Protein AF-A0A5D9C4T0-F1 (afdb_monomer)

Secondary structure (DSSP, 8-state):
-----S----PBPHHHHHHHHHHTTHHHHHHHHTT--HHHHHHHHHH-B-HHHHHHHHHHHHHTT-HHHHHHHHHHHHHTT--

Radius of gyration: 12.32 Å; Cα contacts (8 Å, |Δi|>4): 90; chains: 1; bounding box: 28×28×33 Å

Solvent-accessible surface area (backbone atoms only — not comparable to full-atom values): 4539 Å²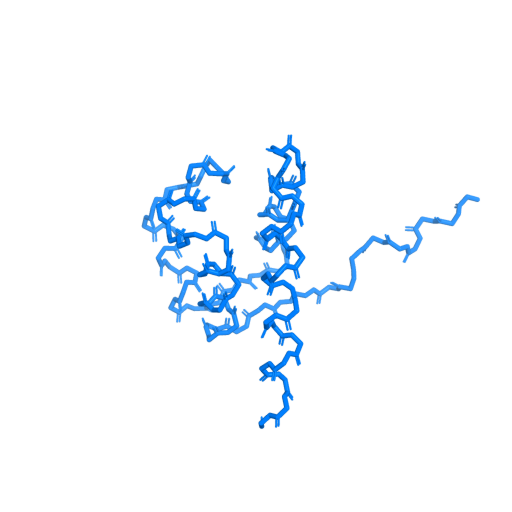 total; per-residue (Å²): 134,86,77,82,87,69,68,82,85,50,63,35,50,25,64,51,29,38,54,37,39,48,39,53,64,24,53,68,46,44,15,66,53,51,76,40,58,51,69,56,44,53,45,25,41,70,71,17,30,51,37,73,56,43,50,48,43,51,54,34,32,53,78,69,70,35,52,68,39,49,51,50,13,53,49,55,49,61,67,63,69,78,118

Foldseek 3Di:
DDPPPDDPQDWFALCLLQLLQVLCVHLVSLCVLLVHDSVVSVVCNVGTGGSVRVVSSLVSCVVVVVPVSNVSSVVSSVVVVPD

Mean predicted aligned error: 5.83 Å

pLDDT: mean 86.95, std 18.48, range [35.38, 98.38]

Structure (mmCIF, N/CA/C/O backbone):
data_AF-A0A5D9C4T0-F1
#
_entry.id   AF-A0A5D9C4T0-F1
#
loop_
_atom_site.group_PDB
_atom_site.id
_atom_site.type_symbol
_atom_site.label_atom_id
_atom_site.label_alt_id
_atom_site.label_comp_id
_atom_site.label_asym_id
_atom_site.label_entity_id
_atom_site.label_seq_id
_atom_site.pdbx_PDB_ins_code
_atom_site.Cartn_x
_atom_site.Cartn_y
_atom_site.Cartn_z
_atom_site.occupancy
_atom_site.B_iso_or_equiv
_atom_site.auth_seq_id
_atom_site.auth_comp_id
_atom_site.auth_asym_id
_atom_site.auth_atom_id
_atom_site.pdbx_PDB_model_num
ATOM 1 N N . MET A 1 1 ? 20.172 11.552 20.463 1.00 39.91 1 MET A N 1
ATOM 2 C CA . MET A 1 1 ? 18.874 11.109 19.925 1.00 39.91 1 MET A CA 1
ATOM 3 C C . MET A 1 1 ? 19.169 10.675 18.506 1.00 39.91 1 MET A C 1
ATOM 5 O O . MET A 1 1 ? 19.408 11.529 17.665 1.00 39.91 1 MET A O 1
ATOM 9 N N . ASP A 1 2 ? 19.388 9.378 18.324 1.00 37.59 2 ASP A N 1
ATOM 10 C CA . ASP A 1 2 ? 19.821 8.799 17.055 1.00 37.59 2 ASP A CA 1
ATOM 11 C C . ASP A 1 2 ? 18.614 8.748 16.110 1.00 37.59 2 ASP A C 1
ATOM 13 O O . ASP A 1 2 ? 17.618 8.097 16.415 1.00 37.59 2 ASP A O 1
ATOM 17 N N . VAL A 1 3 ? 18.657 9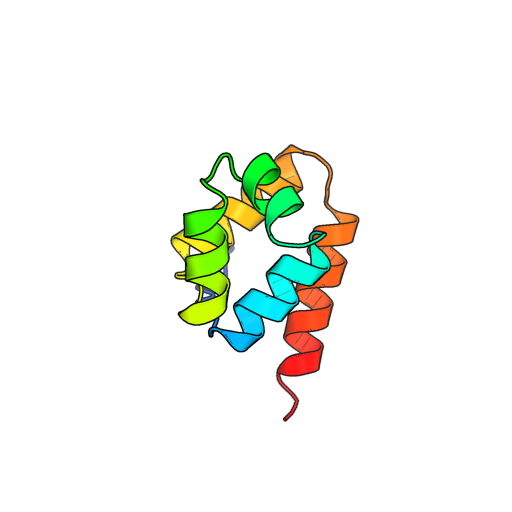.533 15.034 1.00 47.78 3 VAL A N 1
ATOM 18 C CA . VAL A 1 3 ? 17.588 9.642 14.024 1.00 47.78 3 VAL A CA 1
ATOM 19 C C . VAL A 1 3 ? 17.877 8.770 12.795 1.00 47.78 3 VAL A C 1
ATOM 21 O O . VAL A 1 3 ? 17.229 8.931 11.767 1.00 47.78 3 VAL A O 1
ATOM 24 N N . THR A 1 4 ? 18.850 7.858 12.883 1.00 41.50 4 THR A N 1
ATOM 25 C CA . THR A 1 4 ? 19.397 7.132 11.723 1.00 41.50 4 THR A CA 1
ATOM 26 C C . THR A 1 4 ? 18.688 5.805 11.425 1.00 41.50 4 THR A C 1
ATOM 28 O O . THR A 1 4 ? 19.079 5.110 10.496 1.00 41.50 4 THR A O 1
ATOM 31 N N . ASP A 1 5 ? 17.613 5.467 12.141 1.00 45.66 5 ASP A N 1
ATOM 32 C CA . ASP A 1 5 ? 16.755 4.318 11.805 1.00 45.66 5 ASP A CA 1
ATOM 33 C C . ASP A 1 5 ? 15.419 4.780 11.190 1.00 45.66 5 ASP A C 1
ATOM 35 O O . ASP A 1 5 ? 14.325 4.548 11.706 1.00 45.66 5 ASP A O 1
ATOM 39 N N . LEU A 1 6 ? 15.519 5.540 10.096 1.00 41.47 6 LEU A N 1
ATOM 40 C CA . LEU A 1 6 ? 14.405 5.928 9.230 1.00 41.47 6 LEU A CA 1
ATOM 41 C C . LEU A 1 6 ? 14.589 5.199 7.898 1.00 41.47 6 LEU A C 1
ATOM 43 O O . LEU A 1 6 ? 15.278 5.715 7.031 1.00 41.47 6 LEU A O 1
ATOM 47 N N . SER A 1 7 ? 14.009 3.995 7.817 1.00 43.38 7 SER A N 1
ATOM 48 C CA . SER A 1 7 ? 13.897 3.119 6.637 1.00 43.38 7 SER A CA 1
ATOM 49 C C . SER A 1 7 ? 15.203 2.850 5.877 1.00 43.38 7 SER A C 1
ATOM 51 O O . SER A 1 7 ? 15.786 3.711 5.228 1.00 43.38 7 SER A O 1
ATOM 53 N N . ALA A 1 8 ? 15.614 1.580 5.818 1.00 53.19 8 ALA A N 1
ATOM 54 C CA . ALA A 1 8 ? 16.385 1.134 4.663 1.00 53.19 8 ALA A CA 1
ATOM 55 C C . ALA A 1 8 ? 15.636 1.607 3.404 1.00 53.19 8 ALA A C 1
ATOM 57 O O . ALA A 1 8 ? 14.451 1.298 3.258 1.00 53.19 8 ALA A O 1
ATOM 58 N N . ALA A 1 9 ? 16.290 2.407 2.560 1.00 56.47 9 ALA A N 1
ATOM 59 C CA . ALA A 1 9 ? 15.709 2.973 1.348 1.00 56.47 9 ALA A CA 1
ATOM 60 C C . ALA A 1 9 ? 15.278 1.840 0.401 1.00 56.47 9 ALA A C 1
ATOM 62 O O . ALA A 1 9 ? 16.052 1.364 -0.430 1.00 56.47 9 ALA A O 1
ATOM 63 N N . MET A 1 10 ? 14.051 1.342 0.573 1.00 71.81 10 MET A N 1
ATOM 64 C CA . MET A 1 10 ? 13.540 0.185 -0.155 1.00 71.81 10 MET A CA 1
ATOM 65 C C . MET A 1 10 ? 12.775 0.651 -1.385 1.00 71.81 10 MET A C 1
ATOM 67 O O . MET A 1 10 ? 11.614 1.058 -1.320 1.00 71.81 10 MET A O 1
ATOM 71 N N . GLN A 1 11 ? 13.429 0.551 -2.536 1.00 88.50 11 GLN A N 1
ATOM 72 C CA . GLN A 1 11 ? 12.746 0.531 -3.820 1.00 88.50 11 GLN A CA 1
ATOM 73 C C . GLN A 1 11 ? 12.350 -0.912 -4.147 1.00 88.50 11 GLN A C 1
ATOM 75 O O . GLN A 1 11 ? 13.192 -1.803 -4.115 1.00 88.50 11 GLN A O 1
ATOM 80 N N . LEU A 1 12 ? 11.081 -1.137 -4.491 1.00 91.81 12 LEU A N 1
ATOM 81 C CA . LEU A 1 12 ? 10.581 -2.457 -4.880 1.00 91.81 12 LEU A CA 1
ATOM 82 C C . LEU A 1 12 ? 10.523 -2.584 -6.402 1.00 91.81 12 LEU A C 1
ATOM 84 O O . LEU A 1 12 ? 9.994 -1.699 -7.086 1.00 91.81 12 LEU A O 1
ATOM 88 N N . SER A 1 13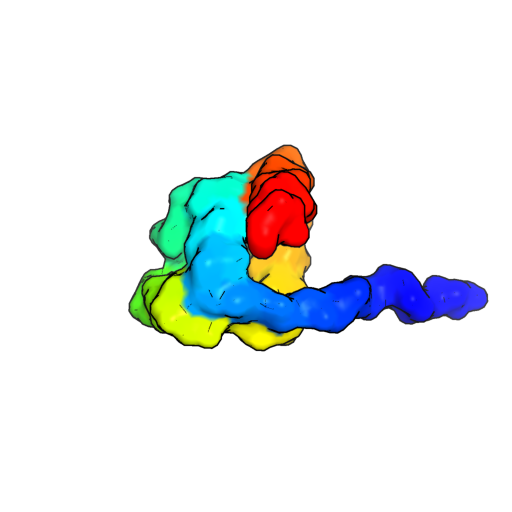 ? 10.989 -3.719 -6.924 1.00 94.19 13 SER A N 1
ATOM 89 C CA . SER A 1 13 ? 10.714 -4.148 -8.299 1.00 94.19 13 SER A CA 1
ATOM 90 C C . SER A 1 13 ? 9.208 -4.369 -8.525 1.00 94.19 13 SER A C 1
ATOM 92 O O . SER A 1 13 ? 8.406 -4.328 -7.590 1.00 94.19 13 SER A O 1
ATOM 94 N N . ALA A 1 14 ? 8.784 -4.600 -9.771 1.00 93.06 14 ALA A N 1
ATOM 95 C CA . ALA A 1 14 ? 7.380 -4.895 -10.080 1.00 93.06 14 ALA A CA 1
ATOM 96 C C . ALA A 1 14 ? 6.876 -6.169 -9.373 1.00 93.06 14 ALA A C 1
ATOM 98 O O . ALA A 1 14 ? 5.769 -6.184 -8.835 1.00 93.06 14 ALA A O 1
ATOM 99 N N . GLU A 1 15 ? 7.712 -7.208 -9.324 1.00 94.19 15 GLU A N 1
ATOM 100 C CA . GLU A 1 15 ? 7.409 -8.473 -8.652 1.00 94.19 15 GLU A CA 1
ATOM 101 C C . GLU A 1 15 ? 7.294 -8.290 -7.137 1.00 94.19 15 GLU A C 1
ATOM 103 O O . GLU A 1 15 ? 6.266 -8.628 -6.550 1.00 94.19 15 GLU A O 1
ATOM 108 N N . GLN A 1 16 ? 8.289 -7.642 -6.524 1.00 95.00 16 GLN A N 1
ATOM 109 C CA . GLN A 1 16 ? 8.283 -7.322 -5.095 1.00 95.00 16 GLN A CA 1
ATOM 11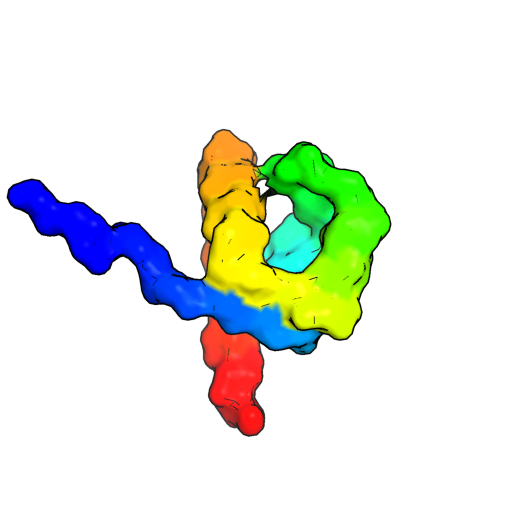0 C C . GLN A 1 16 ? 7.087 -6.437 -4.724 1.00 95.00 16 GLN A C 1
ATOM 112 O O . GLN A 1 16 ? 6.418 -6.673 -3.721 1.00 95.00 16 GLN A O 1
ATOM 117 N N . ALA A 1 17 ? 6.754 -5.444 -5.554 1.00 95.62 17 ALA A N 1
ATOM 118 C CA . ALA A 1 17 ? 5.560 -4.632 -5.357 1.00 95.62 17 ALA A CA 1
ATOM 119 C C . ALA A 1 17 ? 4.284 -5.486 -5.413 1.00 95.62 17 ALA A C 1
ATOM 121 O O . ALA A 1 17 ? 3.374 -5.264 -4.623 1.00 95.62 17 ALA A O 1
ATOM 122 N N . GLY A 1 18 ? 4.207 -6.472 -6.311 1.00 96.25 18 GLY A N 1
ATOM 123 C CA . GLY A 1 18 ? 3.115 -7.446 -6.345 1.00 96.25 18 GLY A CA 1
ATOM 124 C C . GLY A 1 18 ? 2.959 -8.175 -5.012 1.00 96.25 18 GLY A C 1
ATOM 125 O O . GLY A 1 18 ? 1.909 -8.052 -4.381 1.00 96.25 18 GLY A O 1
ATOM 126 N N . VAL A 1 19 ? 4.030 -8.833 -4.559 1.00 96.00 19 VAL A N 1
ATOM 127 C CA . VAL A 1 19 ? 4.082 -9.590 -3.296 1.00 96.00 19 VAL A CA 1
ATOM 128 C C . VAL A 1 19 ? 3.684 -8.719 -2.104 1.00 96.00 19 VAL A C 1
ATOM 130 O O . VAL A 1 19 ? 2.779 -9.071 -1.346 1.00 96.00 19 VAL A O 1
ATOM 133 N N . PHE A 1 20 ? 4.292 -7.539 -1.975 1.00 96.19 20 PHE A N 1
ATOM 134 C CA . PHE A 1 20 ? 4.006 -6.603 -0.891 1.00 96.19 20 PHE A CA 1
ATOM 135 C C . PHE A 1 20 ? 2.538 -6.155 -0.877 1.00 96.19 20 PHE A C 1
ATOM 137 O O . PHE A 1 20 ? 1.881 -6.146 0.165 1.00 96.19 20 PHE A O 1
ATOM 144 N N . LEU A 1 21 ? 1.996 -5.794 -2.045 1.00 96.69 21 LEU A N 1
ATOM 145 C CA . LEU A 1 21 ? 0.610 -5.350 -2.164 1.00 96.69 21 LEU A CA 1
ATOM 146 C C . LEU A 1 21 ? -0.378 -6.491 -1.901 1.00 96.69 21 LEU A C 1
ATOM 148 O O . LEU A 1 21 ? -1.446 -6.230 -1.350 1.00 96.69 21 LEU A O 1
ATOM 152 N N . ASP A 1 22 ? -0.059 -7.726 -2.293 1.00 96.75 22 ASP A N 1
ATOM 153 C CA . ASP A 1 22 ? -0.878 -8.910 -2.009 1.00 96.75 22 ASP A CA 1
ATOM 154 C C . ASP A 1 22 ? -0.909 -9.236 -0.513 1.00 96.75 22 ASP A C 1
ATOM 156 O O . ASP A 1 22 ? -1.995 -9.460 0.026 1.00 96.75 22 ASP A O 1
ATOM 160 N N . GLY A 1 23 ? 0.226 -9.126 0.186 1.00 95.50 23 GLY A N 1
ATOM 161 C CA . GLY A 1 23 ? 0.292 -9.279 1.646 1.00 95.50 23 GLY A CA 1
ATOM 162 C C . GLY A 1 23 ? -0.593 -8.284 2.412 1.00 95.50 23 GLY A C 1
ATOM 163 O O . GLY A 1 23 ? -1.120 -8.603 3.473 1.00 95.50 23 GLY A O 1
ATOM 164 N N . LEU A 1 24 ? -0.854 -7.107 1.834 1.00 96.25 24 LEU A N 1
ATOM 165 C CA . LEU A 1 24 ? -1.752 -6.088 2.396 1.00 96.25 24 LEU A CA 1
ATOM 166 C C . LEU A 1 24 ? -3.226 -6.230 1.961 1.00 96.25 24 LEU A C 1
ATOM 168 O O . LEU A 1 24 ? -4.051 -5.355 2.254 1.00 96.25 24 LEU A O 1
ATOM 172 N N . GLY A 1 25 ? -3.581 -7.318 1.272 1.00 95.44 25 GLY A N 1
ATOM 173 C CA . GLY A 1 25 ? -4.943 -7.595 0.801 1.00 95.44 25 GLY A CA 1
ATOM 174 C C . GLY A 1 25 ? -5.235 -7.106 -0.622 1.00 95.44 25 GLY A C 1
ATOM 175 O O . GLY A 1 25 ? -6.397 -6.989 -1.019 1.00 95.44 25 GLY A O 1
ATOM 176 N N . GLY A 1 26 ? -4.197 -6.799 -1.399 1.00 96.00 26 GLY A N 1
ATOM 177 C CA . GLY A 1 26 ? -4.285 -6.512 -2.826 1.00 96.00 26 GLY A CA 1
ATOM 178 C C . GLY A 1 26 ? -4.600 -5.056 -3.185 1.00 96.00 26 GLY A C 1
ATOM 179 O O . GLY A 1 26 ? -4.741 -4.165 -2.346 1.00 96.00 26 GLY A O 1
ATOM 180 N N . THR A 1 27 ? -4.720 -4.796 -4.489 1.00 97.38 27 THR A N 1
ATOM 181 C CA . THR A 1 27 ? -4.792 -3.438 -5.065 1.00 97.38 27 THR A CA 1
ATOM 182 C C . THR A 1 27 ? -5.908 -2.566 -4.482 1.00 97.38 27 THR A C 1
ATOM 184 O O . THR A 1 27 ? -5.679 -1.395 -4.183 1.00 97.38 27 THR A O 1
ATOM 187 N N . VAL A 1 28 ? -7.124 -3.099 -4.316 1.00 97.81 28 VAL A N 1
ATOM 188 C CA . VAL A 1 28 ? -8.270 -2.313 -3.818 1.00 97.81 28 VAL A CA 1
ATOM 189 C C . VAL A 1 28 ? -8.112 -1.987 -2.333 1.00 97.81 28 VAL A C 1
ATOM 191 O O . VAL A 1 28 ? -8.399 -0.860 -1.922 1.00 97.81 28 VAL A O 1
ATOM 194 N N . ALA A 1 29 ? -7.631 -2.944 -1.534 1.00 97.38 29 ALA A N 1
ATOM 195 C CA . ALA A 1 29 ? -7.361 -2.728 -0.118 1.00 97.38 29 ALA A CA 1
ATOM 196 C C . ALA A 1 29 ? -6.280 -1.659 0.064 1.00 97.38 29 ALA A C 1
ATOM 198 O O . ALA A 1 29 ? -6.499 -0.686 0.785 1.00 97.38 29 ALA A O 1
ATOM 199 N N . VAL A 1 30 ? -5.170 -1.773 -0.673 1.00 97.81 30 VAL A N 1
ATOM 200 C CA . VAL A 1 30 ? -4.075 -0.799 -0.607 1.00 97.81 30 VAL A CA 1
ATOM 201 C C . VAL A 1 30 ? -4.488 0.568 -1.149 1.00 97.81 30 VAL A C 1
ATOM 203 O O . VAL A 1 30 ? -4.111 1.582 -0.578 1.00 97.81 30 VAL A O 1
ATOM 206 N N . SER A 1 31 ? -5.315 0.639 -2.193 1.00 98.38 31 SER A N 1
ATOM 207 C CA . SER A 1 31 ? -5.857 1.912 -2.689 1.00 98.38 31 SER A CA 1
ATOM 208 C C . SER A 1 31 ? -6.610 2.682 -1.598 1.00 98.38 31 SER A C 1
ATOM 210 O O . SER A 1 31 ? -6.365 3.874 -1.394 1.00 98.38 31 SER A O 1
ATOM 212 N N . ARG A 1 32 ? -7.492 1.996 -0.861 1.00 97.69 32 ARG A N 1
ATOM 213 C CA . ARG A 1 32 ? -8.256 2.586 0.251 1.00 97.69 32 ARG A CA 1
ATOM 214 C C . ARG A 1 32 ? -7.357 2.920 1.438 1.00 97.69 32 ARG A C 1
ATOM 216 O O . ARG A 1 32 ? -7.527 3.963 2.064 1.00 97.69 32 ARG A O 1
ATOM 223 N N . LEU A 1 33 ? -6.386 2.055 1.718 1.00 97.06 33 LEU A N 1
ATOM 224 C CA . LEU A 1 33 ? -5.387 2.252 2.760 1.00 97.06 33 LEU A CA 1
ATOM 225 C C . LEU A 1 33 ? -4.526 3.493 2.479 1.00 97.06 33 LEU A C 1
ATOM 227 O O . LEU A 1 33 ? -4.395 4.377 3.311 1.00 97.06 33 LEU A O 1
ATOM 231 N N . ALA A 1 34 ? -3.966 3.621 1.289 1.00 96.06 34 ALA A N 1
ATOM 232 C CA . ALA A 1 34 ? -3.029 4.688 0.957 1.00 96.06 34 ALA A CA 1
ATOM 233 C C . ALA A 1 34 ? -3.711 5.960 0.423 1.00 96.06 34 ALA A C 1
ATOM 235 O O . ALA A 1 34 ? -3.012 6.868 -0.023 1.00 96.06 34 ALA A O 1
ATOM 236 N N . PHE A 1 35 ? -5.051 6.020 0.403 1.00 96.75 35 PHE A N 1
ATOM 237 C CA . PHE A 1 35 ? -5.822 7.087 -0.257 1.00 96.75 35 PHE A CA 1
ATOM 238 C C . PHE A 1 35 ? -5.294 7.415 -1.662 1.00 96.75 35 PHE A C 1
ATOM 240 O O . PHE A 1 35 ? -5.110 8.568 -2.043 1.00 96.75 35 PHE A O 1
ATOM 247 N N . THR A 1 36 ? -5.006 6.369 -2.431 1.00 96.38 36 THR A N 1
ATOM 248 C CA . THR A 1 36 ? -4.380 6.466 -3.750 1.00 96.38 36 THR A CA 1
ATOM 249 C C . THR A 1 36 ? -5.290 5.804 -4.787 1.00 96.38 36 THR A C 1
ATOM 251 O O . THR A 1 36 ? -5.869 4.754 -4.489 1.00 96.38 36 THR A O 1
ATOM 254 N N . PRO A 1 37 ? -5.441 6.358 -6.008 1.00 98.12 37 PRO A N 1
ATOM 255 C CA . PRO A 1 37 ? -6.275 5.744 -7.039 1.00 98.12 37 PRO A CA 1
ATOM 256 C C . PRO A 1 37 ? -5.894 4.286 -7.329 1.00 98.12 37 PRO A C 1
ATOM 258 O O . PRO A 1 37 ? -4.714 3.949 -7.426 1.00 98.12 37 PRO A O 1
ATOM 261 N N . VAL A 1 38 ? -6.897 3.425 -7.537 1.00 98.12 38 VAL A N 1
ATOM 262 C CA . VAL A 1 38 ? -6.703 1.998 -7.874 1.00 98.12 38 VAL A CA 1
ATOM 263 C C . VAL A 1 38 ? -5.813 1.825 -9.111 1.00 98.12 38 VAL A C 1
ATOM 265 O O . VAL A 1 38 ? -4.960 0.943 -9.142 1.00 98.12 38 VAL A O 1
ATOM 268 N N . THR A 1 39 ? -5.958 2.696 -10.113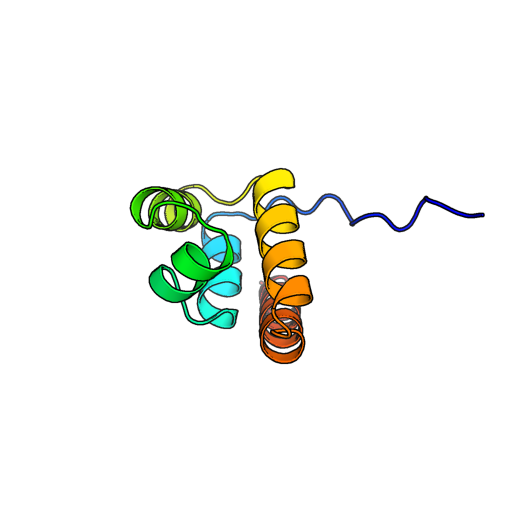 1.00 97.94 39 THR A N 1
ATOM 269 C CA . THR A 1 39 ? -5.133 2.699 -11.334 1.00 97.94 39 THR A CA 1
ATOM 270 C C . THR A 1 39 ? -3.659 2.976 -11.046 1.00 97.94 39 THR A C 1
ATOM 272 O O . THR A 1 39 ? -2.788 2.364 -11.662 1.00 97.94 39 THR A O 1
ATOM 275 N N . THR A 1 40 ? -3.368 3.842 -10.076 1.00 97.75 40 THR A N 1
ATOM 276 C CA . THR A 1 40 ? -2.006 4.135 -9.624 1.00 97.75 40 THR A CA 1
ATOM 277 C C . THR A 1 40 ? -1.393 2.923 -8.927 1.00 97.75 40 THR A C 1
ATOM 279 O O . THR A 1 40 ? -0.272 2.543 -9.261 1.00 97.75 40 THR A O 1
ATOM 282 N N . VAL A 1 41 ? -2.141 2.254 -8.042 1.00 98.06 41 VAL A N 1
ATOM 283 C CA . VAL A 1 41 ? -1.678 1.023 -7.371 1.00 98.06 41 VAL A CA 1
ATOM 284 C C . VAL A 1 41 ? -1.476 -0.118 -8.381 1.00 98.06 41 VAL A C 1
ATOM 286 O O . VAL A 1 41 ? -0.479 -0.834 -8.321 1.00 98.06 41 VAL A O 1
ATOM 289 N N . HIS A 1 42 ? -2.349 -0.245 -9.388 1.00 97.50 42 HIS A N 1
ATOM 290 C CA . HIS A 1 42 ? -2.107 -1.141 -10.526 1.00 97.50 42 HIS A CA 1
ATOM 291 C C . HIS A 1 42 ? -0.854 -0.761 -11.320 1.00 97.50 42 HIS A C 1
ATOM 293 O O . HIS A 1 42 ? -0.147 -1.637 -11.811 1.00 97.50 42 HIS A O 1
ATOM 299 N N . GLY A 1 43 ? -0.563 0.533 -11.457 1.00 97.75 43 GLY A N 1
ATOM 300 C CA . GLY A 1 43 ? 0.694 1.015 -12.017 1.00 97.75 43 GLY A CA 1
ATOM 301 C C . GLY A 1 43 ? 1.893 0.463 -11.254 1.00 97.75 43 GLY A C 1
ATOM 302 O O . GLY A 1 43 ? 2.781 -0.111 -11.875 1.00 97.75 43 GLY A O 1
ATOM 303 N N . TRP A 1 44 ? 1.880 0.552 -9.924 1.00 97.38 44 TRP A N 1
ATOM 304 C CA . TRP A 1 44 ? 2.968 0.069 -9.069 1.00 97.38 44 TRP A CA 1
ATOM 305 C C . TRP A 1 44 ? 3.239 -1.427 -9.221 1.00 97.38 44 TRP A C 1
ATOM 307 O O . TRP A 1 44 ? 4.393 -1.823 -9.279 1.00 97.38 44 TRP A O 1
ATOM 317 N N . ARG A 1 45 ? 2.204 -2.256 -9.400 1.00 96.06 45 ARG A N 1
ATOM 318 C CA . ARG A 1 45 ? 2.391 -3.687 -9.709 1.00 96.06 45 ARG A CA 1
ATOM 319 C C . ARG A 1 45 ? 3.119 -3.945 -11.024 1.00 96.06 45 ARG A C 1
ATOM 321 O O . ARG A 1 45 ? 3.752 -4.976 -11.179 1.00 96.06 45 ARG A O 1
ATOM 328 N N . ARG A 1 46 ? 2.985 -3.045 -11.999 1.00 96.12 46 ARG A N 1
ATOM 329 C CA . ARG A 1 46 ? 3.594 -3.216 -13.325 1.00 96.12 46 ARG A CA 1
ATOM 330 C C . ARG A 1 46 ? 5.013 -2.673 -13.395 1.00 96.12 46 ARG A C 1
ATOM 332 O O . ARG A 1 46 ? 5.801 -3.185 -14.177 1.00 96.12 46 ARG A O 1
ATOM 339 N N . VAL A 1 47 ? 5.315 -1.614 -12.642 1.00 95.31 47 VAL A N 1
ATOM 340 C CA . VAL A 1 47 ? 6.589 -0.877 -12.769 1.00 95.31 47 VAL A CA 1
ATOM 341 C C . VAL A 1 47 ? 7.419 -0.833 -11.48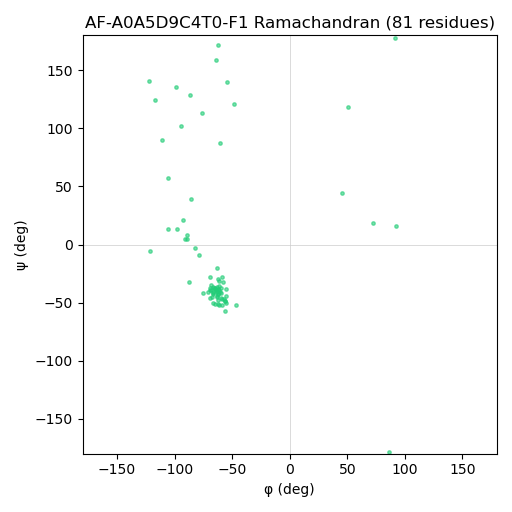8 1.00 95.31 47 VAL A C 1
ATOM 343 O O . VAL A 1 47 ? 8.533 -0.324 -11.513 1.00 95.31 47 VAL A O 1
ATOM 346 N N . GLY A 1 48 ? 6.888 -1.334 -10.376 1.00 95.19 48 GLY A N 1
ATOM 347 C CA . GLY A 1 48 ? 7.504 -1.250 -9.058 1.00 95.19 48 GLY A CA 1
ATOM 348 C C . GLY A 1 48 ? 7.084 -0.025 -8.244 1.00 95.19 48 GLY A C 1
ATOM 349 O O . GLY A 1 48 ? 6.311 0.849 -8.673 1.00 95.19 48 GLY A O 1
ATOM 350 N N . MET A 1 49 ? 7.612 0.033 -7.025 1.00 95.06 49 MET A N 1
ATOM 351 C CA . MET A 1 49 ? 7.378 1.111 -6.068 1.00 95.06 49 MET A CA 1
ATOM 352 C C . MET A 1 49 ? 8.691 1.814 -5.764 1.00 95.06 49 MET A C 1
ATOM 354 O O . MET A 1 49 ? 9.647 1.189 -5.323 1.00 95.06 49 MET A O 1
ATOM 358 N N . SER A 1 50 ? 8.720 3.132 -5.961 1.00 94.62 50 SER A N 1
ATOM 359 C CA . SER A 1 50 ? 9.772 3.964 -5.384 1.00 94.62 50 SER A CA 1
ATOM 360 C C . SER A 1 50 ? 9.690 3.922 -3.860 1.00 94.62 50 SER A C 1
ATOM 362 O O . SER A 1 50 ? 8.606 3.721 -3.306 1.00 94.62 50 SER A O 1
ATOM 364 N N . GLU A 1 51 ? 10.796 4.242 -3.203 1.00 91.94 51 GLU A N 1
ATOM 365 C CA . GLU A 1 51 ? 10.895 4.350 -1.745 1.00 91.94 51 GLU A CA 1
ATOM 366 C C . GLU A 1 51 ? 9.745 5.159 -1.130 1.00 91.94 51 GLU A C 1
ATOM 368 O O . GLU A 1 51 ? 8.994 4.647 -0.309 1.00 91.94 51 GLU A O 1
ATOM 373 N N . ALA A 1 52 ? 9.485 6.370 -1.636 1.00 92.44 52 ALA A N 1
ATOM 374 C CA . ALA A 1 52 ? 8.395 7.210 -1.131 1.00 92.44 52 ALA A CA 1
ATOM 375 C C . ALA A 1 52 ? 7.002 6.549 -1.212 1.00 92.44 52 ALA A C 1
ATOM 377 O O . ALA A 1 52 ? 6.142 6.804 -0.373 1.00 92.44 52 ALA A O 1
ATOM 378 N N . ARG A 1 53 ? 6.751 5.696 -2.217 1.00 95.25 53 ARG A N 1
ATOM 379 C CA . ARG A 1 53 ? 5.472 4.975 -2.347 1.00 95.25 53 ARG A CA 1
ATOM 380 C C . ARG A 1 53 ? 5.401 3.832 -1.346 1.00 95.25 53 ARG A C 1
ATOM 382 O O . ARG A 1 53 ? 4.344 3.611 -0.763 1.00 95.25 53 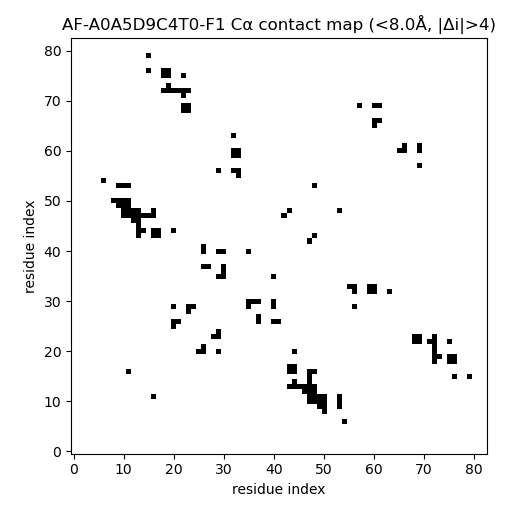ARG A O 1
ATOM 389 N N . PHE A 1 54 ? 6.508 3.115 -1.175 1.00 95.69 54 PHE A N 1
ATOM 390 C CA . PHE A 1 54 ? 6.623 2.046 -0.196 1.00 95.69 54 PHE A CA 1
ATOM 391 C C . PHE A 1 54 ? 6.427 2.587 1.222 1.00 95.69 54 PHE A C 1
ATOM 393 O O . PHE A 1 54 ? 5.526 2.129 1.925 1.00 95.69 54 PHE A O 1
ATOM 400 N N . ASP A 1 55 ? 7.165 3.633 1.595 1.00 95.31 55 ASP A N 1
ATOM 401 C CA . ASP A 1 55 ? 7.049 4.251 2.913 1.00 95.31 55 ASP A CA 1
ATOM 402 C C . ASP A 1 55 ? 5.660 4.840 3.155 1.00 95.31 55 ASP A C 1
ATOM 404 O O . ASP A 1 55 ? 5.104 4.670 4.239 1.00 95.31 55 ASP A O 1
ATOM 408 N N . HIS A 1 56 ? 5.036 5.448 2.141 1.00 95.50 56 HIS A N 1
ATOM 409 C CA . HIS A 1 56 ? 3.654 5.918 2.257 1.00 95.50 56 HIS A CA 1
ATOM 410 C C . HIS A 1 56 ? 2.683 4.783 2.605 1.00 95.50 56 HIS A C 1
ATOM 412 O O . HIS A 1 56 ? 1.868 4.921 3.517 1.00 95.50 56 HIS A O 1
ATOM 418 N N . VAL A 1 57 ? 2.778 3.637 1.921 1.00 96.44 57 VAL A N 1
ATOM 419 C CA . VAL A 1 57 ? 1.924 2.472 2.208 1.00 96.44 57 VAL A CA 1
ATOM 420 C C . VAL A 1 57 ? 2.232 1.890 3.589 1.00 96.44 57 VAL A C 1
ATOM 422 O O . VAL A 1 57 ? 1.298 1.590 4.333 1.00 96.44 57 VAL A O 1
ATOM 425 N N . ARG A 1 58 ? 3.513 1.784 3.958 1.00 95.94 58 ARG A N 1
ATOM 426 C CA . ARG A 1 58 ? 3.963 1.298 5.269 1.00 95.94 58 ARG A CA 1
ATOM 427 C C . ARG A 1 58 ? 3.395 2.151 6.402 1.00 95.94 58 ARG A C 1
ATOM 429 O O . ARG A 1 58 ? 2.750 1.629 7.307 1.00 95.94 58 ARG A O 1
ATOM 436 N N . LEU A 1 59 ? 3.560 3.469 6.319 1.00 95.69 59 LEU A N 1
ATOM 437 C CA . LEU A 1 59 ? 3.033 4.414 7.304 1.00 95.69 59 LEU A CA 1
ATOM 438 C C . LEU A 1 59 ? 1.501 4.373 7.355 1.00 95.69 59 LEU A C 1
ATOM 440 O O . LEU A 1 59 ? 0.922 4.369 8.442 1.00 95.69 59 LEU A O 1
ATOM 444 N N . ALA A 1 60 ? 0.834 4.282 6.201 1.00 96.69 60 ALA A N 1
ATOM 445 C CA . ALA A 1 60 ? -0.620 4.182 6.126 1.00 9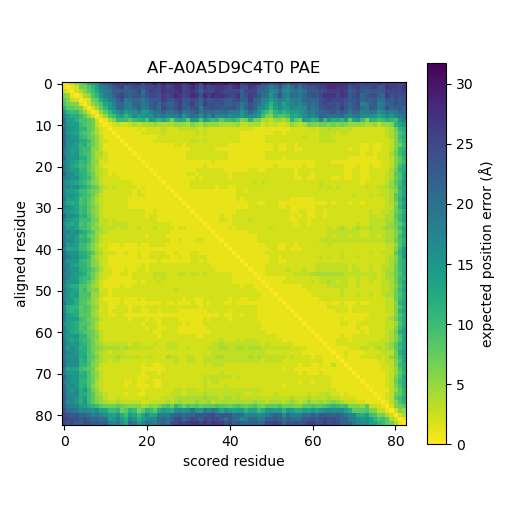6.69 60 ALA A CA 1
ATOM 446 C C . ALA A 1 60 ? -1.169 2.885 6.749 1.00 96.69 60 ALA A C 1
ATOM 448 O O . ALA A 1 60 ? -2.238 2.927 7.367 1.00 96.69 60 ALA A O 1
ATOM 449 N N . ALA A 1 61 ? -0.462 1.759 6.587 1.00 96.50 61 ALA A N 1
ATOM 450 C CA . ALA A 1 61 ? -0.782 0.474 7.207 1.00 96.50 61 ALA A CA 1
ATOM 451 C C . ALA A 1 61 ? -0.647 0.556 8.733 1.00 96.50 61 ALA A C 1
ATOM 453 O O . ALA A 1 61 ? -1.607 0.266 9.451 1.00 96.50 61 ALA A O 1
ATOM 454 N N . THR A 1 62 ? 0.498 1.046 9.219 1.00 94.62 62 THR A N 1
ATOM 455 C CA . THR A 1 62 ? 0.761 1.245 10.651 1.00 94.62 62 THR A CA 1
ATOM 456 C C . THR A 1 62 ? -0.291 2.147 11.291 1.00 94.62 62 THR A C 1
ATOM 458 O O . THR A 1 62 ? -0.892 1.782 12.299 1.00 94.62 62 THR A O 1
ATOM 461 N N . ALA A 1 63 ? -0.594 3.291 10.671 1.00 95.81 63 ALA A N 1
ATOM 462 C CA . ALA A 1 63 ? -1.566 4.253 11.191 1.00 95.81 63 ALA A CA 1
ATOM 463 C C . ALA A 1 63 ? -3.002 3.704 11.279 1.00 95.81 63 ALA A C 1
ATOM 465 O O . ALA A 1 63 ? -3.824 4.253 12.009 1.00 95.81 63 ALA A O 1
ATOM 466 N N . ARG A 1 64 ? -3.325 2.633 10.542 1.00 95.38 64 ARG A N 1
ATOM 467 C CA . ARG A 1 64 ? -4.648 1.987 10.554 1.00 95.38 64 ARG A CA 1
ATOM 468 C C . ARG A 1 64 ? -4.683 0.654 11.292 1.00 95.38 64 ARG A C 1
ATOM 470 O O . ARG A 1 64 ? -5.659 -0.078 11.156 1.00 95.38 64 ARG A O 1
ATOM 477 N N . GLY A 1 65 ? -3.641 0.342 12.059 1.00 95.50 65 GLY A N 1
ATOM 478 C CA . GLY A 1 65 ? -3.589 -0.878 12.861 1.00 95.50 65 GLY A CA 1
ATOM 479 C C . GLY A 1 65 ? -3.397 -2.155 12.043 1.00 95.50 65 GLY A C 1
ATOM 480 O O . GLY A 1 65 ? -3.653 -3.234 12.559 1.00 95.50 65 GLY A O 1
ATOM 481 N N . LYS A 1 66 ? -2.920 -2.058 10.795 1.00 95.44 66 LYS A N 1
ATOM 482 C CA . LYS A 1 66 ? -2.603 -3.215 9.939 1.00 95.44 66 LYS A CA 1
ATOM 483 C C . LYS A 1 66 ? -1.190 -3.758 10.168 1.00 95.44 66 LYS A C 1
ATOM 485 O O . LYS A 1 66 ? -0.456 -4.042 9.223 1.00 95.44 66 LYS A O 1
ATOM 490 N N . GLY A 1 67 ? -0.759 -3.793 11.428 1.00 93.94 67 GLY A N 1
ATOM 491 C CA . GLY A 1 67 ? 0.610 -4.168 11.787 1.00 93.94 67 GLY A CA 1
ATOM 492 C C . GLY A 1 67 ? 0.936 -5.615 11.418 1.00 93.94 67 GLY A C 1
ATOM 493 O O . GLY A 1 67 ? 2.022 -5.882 10.913 1.00 93.94 67 GLY A O 1
ATOM 494 N N . GLU A 1 68 ? -0.018 -6.528 11.610 1.00 94.31 68 GLU A N 1
ATOM 495 C CA . GLU A 1 68 ? 0.150 -7.951 11.300 1.00 94.31 68 GLU A CA 1
ATOM 496 C C . GLU A 1 68 ? 0.237 -8.196 9.791 1.00 94.31 68 GLU A C 1
ATOM 498 O O . GLU A 1 68 ? 1.154 -8.879 9.337 1.00 94.31 68 GLU A O 1
ATOM 503 N N . GLU A 1 69 ? -0.649 -7.590 8.992 1.00 95.12 69 GLU A N 1
ATOM 504 C CA . GLU A 1 69 ? -0.582 -7.719 7.532 1.00 95.12 69 GLU A CA 1
ATOM 505 C C . GLU A 1 69 ? 0.678 -7.067 6.965 1.00 95.12 69 GLU A C 1
ATOM 507 O O . GLU A 1 69 ? 1.288 -7.597 6.039 1.00 95.12 69 GLU A O 1
ATOM 512 N N . LEU A 1 70 ? 1.100 -5.934 7.536 1.00 95.25 70 LEU A N 1
ATOM 513 C CA . LEU A 1 70 ? 2.352 -5.295 7.151 1.00 95.25 70 LEU A CA 1
ATOM 514 C C . LEU A 1 70 ? 3.552 -6.194 7.469 1.00 95.25 70 LEU A C 1
ATOM 516 O O . LEU A 1 70 ? 4.416 -6.360 6.614 1.00 95.25 70 LEU A O 1
ATOM 520 N N . ALA A 1 71 ? 3.605 -6.801 8.657 1.00 93.44 71 ALA A N 1
ATOM 521 C CA . ALA A 1 71 ? 4.677 -7.722 9.025 1.00 93.44 71 ALA A CA 1
ATOM 522 C C . ALA A 1 71 ? 4.710 -8.954 8.106 1.00 93.44 71 ALA A C 1
ATOM 524 O O . ALA A 1 71 ? 5.781 -9.332 7.634 1.00 93.44 71 ALA A O 1
ATOM 525 N N . ALA A 1 72 ? 3.547 -9.531 7.787 1.00 91.88 72 ALA A N 1
ATOM 526 C CA . ALA A 1 72 ? 3.439 -10.644 6.848 1.00 91.88 72 ALA A CA 1
ATOM 527 C C . ALA A 1 72 ? 3.906 -10.254 5.434 1.00 91.88 72 ALA A C 1
ATOM 529 O O . ALA A 1 72 ? 4.648 -11.003 4.803 1.00 91.88 72 ALA A O 1
ATOM 530 N N . ALA A 1 73 ? 3.528 -9.066 4.951 1.00 93.44 73 ALA A N 1
ATOM 531 C CA . ALA A 1 73 ? 3.975 -8.554 3.657 1.00 93.44 73 ALA A CA 1
ATOM 532 C C . ALA A 1 73 ? 5.499 -8.338 3.614 1.00 93.44 73 ALA A C 1
ATOM 534 O O . ALA A 1 73 ? 6.134 -8.653 2.611 1.00 93.44 73 ALA A O 1
ATOM 535 N N . MET A 1 74 ? 6.093 -7.836 4.701 1.00 93.50 74 MET A N 1
ATOM 536 C CA . MET A 1 74 ? 7.545 -7.658 4.820 1.00 93.50 74 MET A CA 1
ATOM 537 C C . MET A 1 74 ? 8.295 -8.993 4.892 1.00 93.50 74 MET A C 1
ATOM 539 O O . MET A 1 74 ? 9.346 -9.128 4.273 1.00 93.50 74 MET A O 1
ATOM 543 N N . ALA A 1 75 ? 7.754 -9.989 5.598 1.00 90.38 75 ALA A N 1
ATOM 544 C CA . ALA A 1 75 ? 8.327 -11.334 5.635 1.00 90.38 75 ALA A CA 1
ATOM 545 C C . ALA A 1 75 ? 8.301 -11.992 4.246 1.00 90.38 75 ALA A C 1
ATOM 547 O O . ALA A 1 75 ? 9.320 -12.495 3.786 1.00 90.38 75 ALA A O 1
ATOM 548 N N . ALA A 1 76 ? 7.179 -11.879 3.527 1.00 89.06 76 ALA A N 1
ATOM 549 C CA . ALA A 1 76 ? 7.055 -12.402 2.168 1.00 89.06 76 ALA A CA 1
ATOM 550 C C . ALA A 1 76 ? 8.048 -11.756 1.182 1.00 89.06 76 ALA A C 1
ATOM 552 O O . ALA A 1 76 ? 8.501 -12.413 0.246 1.00 89.06 76 ALA A O 1
ATOM 553 N N . LEU A 1 77 ? 8.406 -10.482 1.386 1.00 88.06 77 LEU A N 1
ATOM 554 C CA . LEU A 1 77 ? 9.463 -9.825 0.611 1.00 88.06 77 LEU A CA 1
ATOM 555 C C . LEU A 1 77 ? 10.847 -10.425 0.890 1.00 88.06 77 LEU A C 1
ATOM 557 O O . LEU A 1 77 ? 11.608 -10.612 -0.055 1.00 88.06 77 LEU A O 1
ATOM 561 N N . ALA A 1 78 ? 11.159 -10.726 2.153 1.00 84.38 78 ALA A N 1
ATOM 562 C CA . ALA A 1 78 ? 12.437 -11.320 2.547 1.00 84.38 78 ALA A CA 1
ATOM 563 C C . ALA A 1 78 ? 12.580 -12.770 2.049 1.00 84.38 78 ALA A C 1
ATOM 565 O O . ALA A 1 78 ? 13.652 -13.168 1.601 1.00 84.38 78 ALA A O 1
ATOM 566 N N . ASP A 1 79 ? 11.488 -13.540 2.057 1.00 78.50 79 ASP A N 1
ATOM 567 C CA . ASP A 1 79 ? 11.472 -14.919 1.550 1.00 78.50 79 ASP A CA 1
ATOM 568 C C . ASP A 1 79 ? 11.639 -14.982 0.019 1.00 78.50 79 ASP A C 1
ATOM 5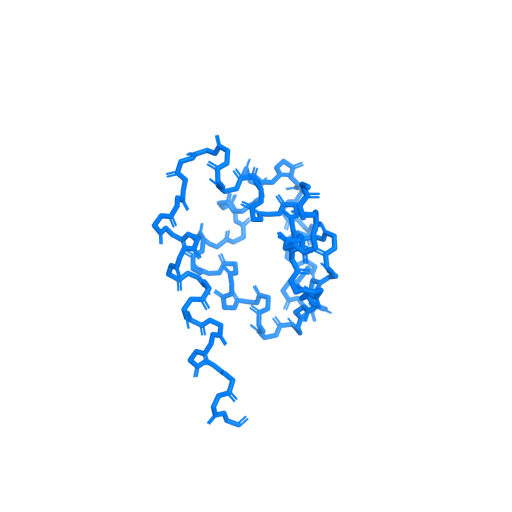70 O O . ASP A 1 79 ? 12.173 -15.953 -0.519 1.00 78.50 79 ASP A O 1
ATOM 574 N N . GLY A 1 80 ? 11.208 -13.934 -0.692 1.00 64.69 80 GLY A N 1
ATOM 575 C CA . GLY A 1 80 ? 11.357 -13.796 -2.143 1.00 64.69 80 GLY A CA 1
ATOM 576 C C . GLY A 1 80 ? 12.748 -13.350 -2.612 1.00 64.69 80 GLY A C 1
ATOM 577 O O . GLY A 1 80 ? 13.010 -13.377 -3.809 1.00 64.69 80 GLY A O 1
ATOM 578 N N . GLU A 1 81 ? 13.646 -12.953 -1.705 1.00 50.16 81 GLU A N 1
ATOM 579 C CA . GLU A 1 81 ? 15.019 -12.523 -2.026 1.00 50.16 81 GLU A CA 1
ATOM 580 C C . GLU A 1 81 ? 15.989 -13.716 -2.213 1.00 50.16 81 GLU A C 1
ATOM 582 O O . GLU A 1 81 ? 17.153 -13.533 -2.562 1.00 50.16 81 GLU A O 1
ATOM 587 N N . ALA A 1 82 ? 15.513 -14.952 -2.007 1.00 37.06 82 ALA A N 1
ATOM 588 C CA . ALA A 1 82 ? 16.302 -16.186 -2.047 1.00 37.06 82 ALA A CA 1
ATOM 589 C C . ALA A 1 82 ? 16.340 -16.911 -3.415 1.00 37.06 82 ALA A C 1
ATOM 591 O O . ALA A 1 82 ? 16.635 -18.111 -3.448 1.00 37.06 82 ALA A O 1
ATOM 592 N N . VAL A 1 83 ? 16.052 -16.229 -4.532 1.00 35.38 83 VAL A N 1
ATOM 593 C CA . VAL A 1 83 ? 16.086 -16.816 -5.893 1.00 35.38 83 VAL A CA 1
ATOM 594 C C . VAL A 1 83 ? 17.005 -16.041 -6.827 1.00 35.38 83 VAL A C 1
ATOM 596 O O . VAL A 1 83 ? 16.817 -14.813 -6.963 1.00 35.38 83 VAL A O 1
#

Organism: NCBI:txid2606412

Nearest PDB structures (foldseek):
  3bd1-assembly1_A-1  TM=8.070E-01  e=1.633E+00  Xylella fastidiosa subsp. sandyi Ann-1
  5w8y-assembly1_A  TM=6.691E-01  e=1.358E+00  Xylella fastidiosa subsp. sandyi Ann-1
  5d4z-assembly8_U  TM=6.956E-01  e=2.511E+00  Salmonella phage SPC32H
  2o38-assembly1_A  TM=5.132E-01  e=4.644E+00  Rhodopseudomonas palustris CGA009

Sequence (83 aa):
MDVTDLSAAMQLSAEQAGVFLDGLGGTVAVSRLAFTPVTTVHGWRRVGMSEARFDHVRLAATARGKGEELAAAMAALADGEAV